Protein AF-A0AAW1UMT9-F1 (afdb_monomer_lite)

Organism: NCBI:txid420089

pLDDT: mean 85.52, std 12.18, range [47.19, 97.44]

Structure (mmCIF, N/CA/C/O backbone):
data_AF-A0AAW1UMT9-F1
#
_entry.id   AF-A0AAW1UMT9-F1
#
loop_
_atom_site.group_PDB
_atom_site.id
_atom_site.type_symbol
_atom_site.label_atom_id
_atom_site.label_alt_id
_atom_site.label_comp_id
_atom_site.label_asym_id
_atom_site.label_entity_id
_atom_site.label_seq_id
_atom_site.pdbx_PDB_ins_code
_atom_site.Cartn_x
_atom_site.Cartn_y
_atom_site.Cartn_z
_atom_site.occupancy
_atom_site.B_iso_or_equiv
_atom_site.auth_seq_id
_atom_site.auth_comp_id
_atom_site.auth_asym_id
_atom_site.auth_atom_id
_atom_site.pdbx_PDB_model_num
ATOM 1 N N . MET A 1 1 ? 38.816 -4.180 -38.206 1.00 61.47 1 MET A N 1
ATOM 2 C CA . MET A 1 1 ? 38.176 -3.754 -36.940 1.00 61.47 1 MET A CA 1
ATOM 3 C C . MET A 1 1 ? 38.859 -4.479 -35.795 1.00 61.47 1 MET A C 1
ATOM 5 O O . MET A 1 1 ? 39.021 -5.686 -35.887 1.00 61.47 1 MET A O 1
ATOM 9 N N . ASN A 1 2 ? 39.338 -3.749 -34.786 1.00 80.94 2 ASN A N 1
ATOM 10 C CA . ASN A 1 2 ? 40.075 -4.321 -33.656 1.00 80.94 2 ASN A CA 1
ATOM 11 C C . ASN A 1 2 ? 39.115 -5.155 -32.787 1.00 80.94 2 ASN A C 1
ATOM 13 O O . ASN A 1 2 ? 37.998 -4.697 -32.5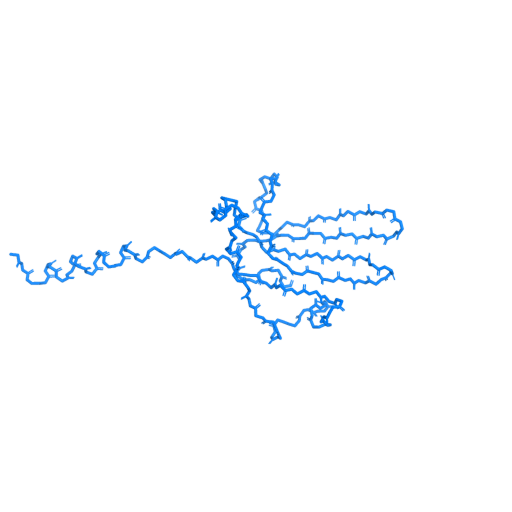43 1.00 80.94 2 ASN A O 1
ATOM 17 N N . LEU A 1 3 ? 39.516 -6.350 -32.335 1.00 81.69 3 LEU A N 1
ATOM 18 C CA . LEU A 1 3 ? 38.651 -7.267 -31.568 1.00 81.69 3 LEU A CA 1
ATOM 19 C C . LEU A 1 3 ? 38.041 -6.574 -30.337 1.00 81.69 3 LEU A C 1
ATOM 21 O O . LEU A 1 3 ? 36.865 -6.755 -30.041 1.00 81.69 3 LEU A O 1
ATOM 25 N N . TYR A 1 4 ? 38.818 -5.686 -29.714 1.00 86.88 4 TYR A N 1
ATOM 26 C CA . TYR A 1 4 ? 38.411 -4.836 -28.593 1.00 86.88 4 TYR A CA 1
ATOM 27 C C . TYR A 1 4 ? 37.264 -3.869 -28.923 1.00 86.88 4 TYR A C 1
ATOM 29 O O . TYR A 1 4 ? 36.384 -3.626 -28.103 1.00 86.88 4 TYR A O 1
ATOM 37 N N . ASN A 1 5 ? 37.254 -3.321 -30.139 1.00 84.06 5 ASN A N 1
ATOM 38 C CA . ASN A 1 5 ? 36.209 -2.394 -30.569 1.00 84.06 5 ASN A CA 1
ATOM 39 C C . ASN A 1 5 ? 34.905 -3.144 -30.848 1.00 84.06 5 ASN A C 1
ATOM 41 O O . ASN A 1 5 ? 33.833 -2.603 -30.604 1.00 84.06 5 ASN A O 1
ATOM 45 N N . VAL A 1 6 ? 34.994 -4.389 -31.330 1.00 88.56 6 VAL A N 1
ATOM 46 C CA . VAL A 1 6 ? 33.823 -5.245 -31.566 1.00 88.56 6 VAL A CA 1
ATOM 47 C C . VAL A 1 6 ? 33.203 -5.675 -30.239 1.00 88.56 6 VAL A C 1
ATOM 49 O O . VAL A 1 6 ? 32.000 -5.506 -30.063 1.00 88.56 6 VAL A O 1
ATOM 52 N N . THR A 1 7 ? 34.008 -6.151 -29.284 1.00 90.56 7 THR A N 1
ATOM 53 C CA . THR A 1 7 ? 33.514 -6.554 -27.956 1.00 90.56 7 THR A CA 1
ATOM 54 C C . THR A 1 7 ? 32.892 -5.380 -27.197 1.00 90.56 7 THR A C 1
ATOM 56 O O . THR A 1 7 ? 31.812 -5.518 -26.619 1.00 90.56 7 THR A O 1
ATOM 59 N N . PHE A 1 8 ? 33.512 -4.199 -27.262 1.00 91.81 8 PHE A N 1
ATOM 60 C CA . PHE A 1 8 ? 32.973 -2.978 -26.665 1.00 91.81 8 PHE A CA 1
ATOM 61 C C . PHE A 1 8 ? 31.624 -2.572 -27.279 1.00 91.81 8 PHE A C 1
ATOM 63 O O . PHE A 1 8 ? 30.673 -2.299 -26.545 1.00 91.81 8 PHE A O 1
ATOM 70 N N . LEU A 1 9 ? 31.502 -2.603 -28.613 1.00 91.12 9 LEU A N 1
ATOM 71 C CA . LEU A 1 9 ? 30.244 -2.280 -29.291 1.00 91.12 9 LEU A CA 1
ATOM 72 C C . LEU A 1 9 ? 29.133 -3.274 -28.923 1.00 91.12 9 LEU A C 1
ATOM 74 O O . LEU A 1 9 ? 28.004 -2.867 -28.667 1.00 91.12 9 LEU A O 1
ATOM 78 N N . THR A 1 10 ? 29.453 -4.571 -28.851 1.00 90.69 10 THR A N 1
ATOM 79 C CA . THR A 1 10 ? 28.474 -5.598 -28.464 1.00 90.69 10 THR A CA 1
ATOM 80 C C . THR A 1 10 ? 27.982 -5.425 -27.029 1.00 90.69 10 THR A C 1
ATOM 82 O O . THR A 1 10 ? 26.793 -5.592 -26.778 1.00 90.69 10 THR A O 1
ATOM 85 N N . LEU A 1 11 ? 28.855 -5.028 -26.096 1.00 91.44 11 LEU A N 1
ATOM 86 C CA . LEU A 1 11 ? 28.469 -4.785 -24.705 1.00 91.44 11 LEU A CA 1
ATOM 87 C C . LEU A 1 11 ? 27.505 -3.593 -24.596 1.00 91.44 11 LEU A C 1
ATOM 89 O O . LEU A 1 11 ? 26.504 -3.676 -23.890 1.00 91.44 11 LEU A O 1
ATOM 93 N N . LEU A 1 12 ? 27.770 -2.511 -25.337 1.00 89.00 12 LEU A N 1
ATOM 94 C CA . LEU A 1 12 ? 26.896 -1.335 -25.375 1.00 89.00 12 LEU A CA 1
ATOM 95 C C . LEU A 1 12 ? 25.506 -1.655 -25.941 1.00 89.00 12 LEU A C 1
ATOM 97 O O . LEU A 1 12 ? 24.512 -1.159 -25.416 1.00 89.00 12 LEU A O 1
ATOM 101 N N . VAL A 1 13 ? 25.428 -2.505 -26.971 1.00 89.44 13 VAL A N 1
ATOM 102 C CA . VAL A 1 13 ? 24.147 -2.967 -27.535 1.00 89.44 13 VAL A CA 1
ATOM 103 C C . VAL A 1 13 ? 23.393 -3.863 -26.549 1.00 89.44 13 VAL A C 1
ATOM 105 O O . VAL A 1 13 ? 22.182 -3.741 -26.417 1.00 89.44 13 VAL A O 1
ATOM 108 N N . ILE A 1 14 ? 24.084 -4.740 -25.817 1.00 86.31 14 ILE A N 1
ATOM 109 C CA . ILE A 1 14 ? 23.434 -5.578 -24.799 1.00 86.31 14 ILE A CA 1
ATOM 110 C C . ILE A 1 14 ? 22.899 -4.712 -23.652 1.00 86.31 14 ILE A C 1
ATOM 112 O O . ILE A 1 14 ? 21.757 -4.900 -23.249 1.00 86.31 14 ILE A O 1
ATOM 116 N N . LEU A 1 15 ? 23.671 -3.733 -23.160 1.00 85.19 15 LEU A N 1
ATOM 117 C CA . LEU A 1 15 ? 23.212 -2.829 -22.098 1.00 85.19 15 LEU A CA 1
ATOM 118 C C . LEU A 1 15 ? 22.022 -1.962 -22.529 1.00 85.19 15 LEU A C 1
ATOM 120 O O . LEU A 1 15 ? 21.138 -1.716 -21.713 1.00 85.19 15 LEU A O 1
ATOM 124 N N . SER A 1 16 ? 21.971 -1.511 -23.786 1.00 79.88 16 SER A N 1
ATOM 125 C CA . SER A 1 16 ? 20.852 -0.692 -24.271 1.00 79.88 16 SER A CA 1
ATOM 126 C C . SER A 1 16 ? 19.550 -1.480 -24.435 1.00 79.88 16 SER A C 1
ATOM 128 O O . SER A 1 16 ? 18.473 -0.889 -24.366 1.00 79.88 16 SER A O 1
ATOM 130 N N . LEU A 1 17 ? 19.632 -2.805 -24.598 1.00 77.25 17 LEU A N 1
ATOM 131 C CA . LEU A 1 17 ? 18.475 -3.704 -24.644 1.00 77.25 17 LEU A CA 1
ATOM 132 C C . LEU A 1 17 ? 17.902 -4.016 -23.253 1.00 77.25 17 LEU A C 1
ATOM 134 O O . LEU A 1 17 ? 16.754 -4.445 -23.157 1.00 77.25 17 LEU A O 1
ATOM 138 N N . VAL A 1 18 ? 18.647 -3.760 -22.170 1.00 72.88 18 VAL A N 1
ATOM 139 C CA . VAL A 1 18 ? 18.141 -3.871 -20.791 1.00 72.88 18 VAL A CA 1
ATOM 140 C C . VAL A 1 18 ? 17.383 -2.593 -20.419 1.00 72.88 18 VAL A C 1
ATOM 142 O O . VAL A 1 18 ? 17.731 -1.871 -19.486 1.00 72.88 18 VAL A O 1
ATOM 145 N N . GLN A 1 19 ? 16.329 -2.275 -21.167 1.00 59.28 19 GLN A N 1
ATOM 146 C CA . GLN A 1 19 ? 15.346 -1.312 -20.684 1.00 59.28 19 GLN A CA 1
ATOM 147 C C . GLN A 1 19 ? 14.502 -2.009 -19.613 1.00 59.28 19 GLN A C 1
ATOM 149 O O . GLN A 1 19 ? 13.794 -2.978 -19.879 1.00 59.28 19 GLN A O 1
ATOM 154 N N . ASN A 1 20 ? 14.645 -1.553 -18.368 1.00 55.56 20 ASN A N 1
ATOM 155 C CA . ASN A 1 20 ? 13.953 -2.114 -17.214 1.00 55.56 20 ASN A CA 1
ATOM 156 C C . ASN A 1 20 ? 12.443 -1.848 -17.318 1.00 55.56 20 ASN A C 1
ATOM 158 O O . ASN A 1 20 ? 11.980 -0.756 -17.000 1.00 55.56 20 ASN A O 1
ATOM 162 N N . ILE A 1 21 ? 11.669 -2.859 -17.716 1.00 61.81 21 ILE A N 1
ATOM 163 C CA . ILE A 1 21 ? 10.204 -2.860 -17.609 1.00 61.81 21 ILE A CA 1
ATOM 164 C C . ILE A 1 21 ? 9.845 -3.470 -16.250 1.00 61.81 21 ILE A C 1
ATOM 166 O O . ILE A 1 21 ? 9.389 -4.609 -16.155 1.00 61.81 21 ILE A O 1
ATOM 170 N N . MET A 1 22 ? 10.123 -2.750 -15.162 1.00 70.31 22 MET A N 1
ATOM 171 C CA . MET A 1 22 ? 9.630 -3.160 -13.846 1.00 70.31 22 MET A CA 1
ATOM 172 C C . MET A 1 22 ? 8.246 -2.555 -13.630 1.00 70.31 22 MET A C 1
ATOM 174 O O . MET A 1 22 ? 8.089 -1.339 -13.569 1.00 70.31 22 MET A O 1
ATOM 178 N N . ALA A 1 23 ? 7.235 -3.416 -13.547 1.00 83.06 23 ALA A N 1
ATOM 179 C CA . ALA A 1 23 ? 5.888 -3.016 -13.167 1.00 83.06 23 ALA A CA 1
ATOM 180 C C . ALA A 1 23 ? 5.790 -2.862 -11.641 1.00 83.06 23 ALA A C 1
ATOM 182 O O . ALA A 1 23 ? 6.353 -3.676 -10.906 1.00 83.06 23 ALA A O 1
ATOM 183 N N . LEU A 1 24 ? 5.048 -1.844 -11.191 1.00 90.31 24 LEU A N 1
ATOM 184 C CA . LEU A 1 24 ? 4.772 -1.578 -9.777 1.00 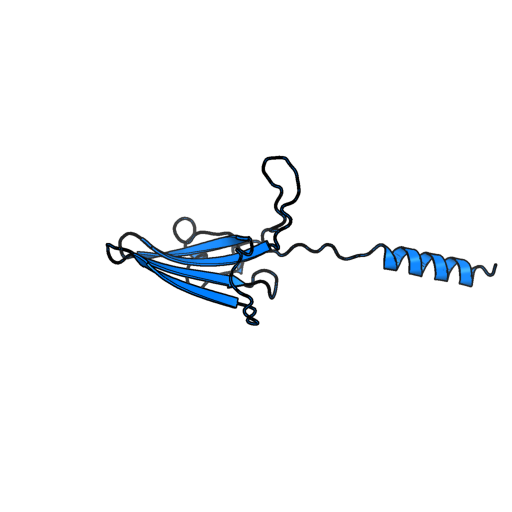90.31 24 LEU A CA 1
ATOM 185 C C . LEU A 1 24 ? 4.147 -2.807 -9.107 1.00 90.31 24 LEU A C 1
ATOM 187 O O . LEU A 1 24 ? 3.221 -3.418 -9.656 1.00 90.31 24 LEU A O 1
ATOM 191 N N . LYS A 1 25 ? 4.622 -3.141 -7.907 1.00 94.38 25 LYS A N 1
ATOM 192 C CA . LYS A 1 25 ? 4.052 -4.208 -7.084 1.00 94.38 25 LYS A CA 1
ATOM 193 C C . LYS A 1 25 ? 3.432 -3.655 -5.811 1.00 94.38 25 LYS A C 1
ATOM 195 O O . LYS A 1 25 ? 3.992 -2.767 -5.178 1.00 94.38 25 LYS A O 1
ATOM 200 N N . CYS A 1 26 ? 2.302 -4.213 -5.396 1.00 95.69 26 CYS A N 1
ATOM 201 C CA . CYS A 1 26 ? 1.543 -3.718 -4.248 1.00 95.69 26 CYS A CA 1
ATOM 202 C C . CYS A 1 26 ? 1.143 -4.850 -3.307 1.00 95.69 26 CYS A C 1
ATOM 204 O O . CYS A 1 26 ? 1.040 -6.009 -3.716 1.00 95.69 26 CYS A O 1
ATOM 206 N N . TRP A 1 27 ? 0.859 -4.506 -2.053 1.00 97.44 27 TRP A N 1
ATOM 207 C CA . TRP A 1 27 ? 0.180 -5.424 -1.147 1.00 97.44 27 TRP A CA 1
ATOM 208 C C . TRP A 1 27 ? -1.265 -5.615 -1.608 1.00 97.44 27 TRP A C 1
ATOM 210 O O . TRP A 1 27 ? -1.944 -4.642 -1.950 1.00 97.44 27 TRP A O 1
ATOM 220 N N . VAL A 1 28 ? -1.729 -6.865 -1.630 1.00 96.31 28 VAL A N 1
ATOM 221 C CA . VAL A 1 28 ? -3.103 -7.225 -2.000 1.00 96.31 28 VAL A CA 1
ATOM 222 C C . VAL A 1 28 ? -3.672 -8.129 -0.918 1.00 96.31 28 VAL A C 1
ATOM 224 O O . VAL A 1 28 ? -3.296 -9.294 -0.827 1.00 96.31 28 VAL A O 1
ATOM 227 N N . CYS A 1 29 ? -4.543 -7.585 -0.073 1.00 97.12 29 CYS A N 1
ATOM 228 C CA . CYS A 1 29 ? -5.119 -8.311 1.056 1.00 97.12 29 CYS A CA 1
ATOM 229 C C . CYS A 1 29 ? -6.385 -7.622 1.585 1.00 97.12 29 CYS A C 1
ATOM 231 O O . CYS A 1 29 ? -6.674 -6.469 1.250 1.00 97.12 29 CYS A O 1
ATOM 233 N N . CYS A 1 30 ? -7.135 -8.326 2.437 1.00 96.19 30 CYS A N 1
ATOM 234 C CA . CYS A 1 30 ? -8.299 -7.779 3.125 1.00 96.19 30 CYS A CA 1
ATOM 235 C C . CYS A 1 30 ? -8.355 -8.243 4.585 1.00 96.19 30 CYS A C 1
ATOM 237 O O . CYS A 1 30 ? -8.369 -9.445 4.844 1.00 96.19 30 CYS A O 1
ATOM 239 N N . SER A 1 31 ? -8.496 -7.304 5.525 1.00 96.69 31 SER A N 1
ATOM 240 C CA . SER A 1 31 ? -8.506 -7.597 6.966 1.00 96.69 31 SER A CA 1
ATOM 241 C C . SER A 1 31 ? -9.708 -8.417 7.443 1.00 96.69 31 SER A C 1
ATOM 243 O O . SER A 1 31 ? -9.684 -8.959 8.541 1.00 96.69 31 SER A O 1
ATOM 245 N N . SER A 1 32 ? -10.771 -8.512 6.634 1.00 93.94 32 SER A N 1
ATOM 246 C CA . SER A 1 32 ? -11.912 -9.392 6.937 1.00 93.94 32 SER A CA 1
ATOM 247 C C . SER A 1 32 ? -11.602 -10.875 6.722 1.00 93.94 32 SER A C 1
ATOM 249 O O . SER A 1 32 ? -12.221 -11.718 7.361 1.00 93.94 32 SER A O 1
ATOM 251 N N . ALA A 1 33 ? -10.661 -11.181 5.824 1.00 94.81 33 ALA A N 1
ATOM 252 C CA . ALA A 1 33 ? -10.249 -12.544 5.504 1.00 94.81 33 ALA A CA 1
ATOM 253 C C . ALA A 1 33 ? -8.947 -12.927 6.221 1.00 94.81 33 ALA A C 1
ATOM 255 O O . ALA A 1 33 ? -8.791 -14.076 6.620 1.00 94.81 33 ALA A O 1
ATOM 256 N N . ASP A 1 34 ? -8.037 -11.967 6.399 1.00 95.44 34 ASP A N 1
ATOM 257 C CA . ASP A 1 34 ? -6.751 -12.170 7.059 1.00 95.44 34 ASP A CA 1
ATOM 258 C C . ASP A 1 34 ? -6.473 -11.022 8.050 1.00 95.44 34 ASP A C 1
ATOM 260 O O . ASP A 1 34 ? -6.204 -9.898 7.610 1.00 95.44 34 ASP A O 1
ATOM 264 N N . PRO A 1 35 ? -6.538 -11.268 9.374 1.00 94.25 35 PRO A N 1
ATOM 265 C CA . PRO A 1 35 ? -6.315 -10.247 10.399 1.00 94.25 35 PRO A CA 1
ATOM 266 C C . PRO A 1 35 ? -4.969 -9.517 10.291 1.00 94.25 35 PRO A C 1
ATOM 268 O O . PRO A 1 35 ? -4.887 -8.349 10.669 1.00 94.25 35 PRO A O 1
ATOM 271 N N . GLU A 1 36 ? -3.939 -10.153 9.725 1.00 96.06 36 GLU A N 1
ATOM 272 C CA . GLU A 1 36 ? -2.602 -9.567 9.552 1.00 96.06 36 GLU A CA 1
ATOM 273 C C . GLU A 1 36 ? -2.599 -8.424 8.517 1.00 96.06 36 GLU A C 1
ATOM 275 O O . GLU A 1 36 ? -1.704 -7.576 8.501 1.00 96.06 36 GLU A O 1
ATOM 280 N N . CYS A 1 37 ? -3.641 -8.346 7.678 1.00 96.75 37 CYS A N 1
ATOM 281 C CA . CYS A 1 37 ? -3.900 -7.218 6.780 1.00 96.75 37 CYS A CA 1
ATOM 282 C C . CYS A 1 37 ? -4.530 -6.008 7.504 1.00 96.75 37 CYS A C 1
ATOM 284 O O . CYS A 1 37 ? -4.961 -5.051 6.861 1.00 96.75 37 CYS A O 1
ATOM 286 N N . GLY A 1 38 ? -4.651 -6.033 8.828 1.00 94.94 38 GLY A N 1
ATOM 287 C CA . GLY A 1 38 ? -5.181 -4.922 9.610 1.00 94.94 38 GLY A CA 1
ATOM 288 C C . GLY A 1 38 ? -4.268 -3.691 9.655 1.00 94.94 38 GLY A C 1
ATOM 289 O O . GLY A 1 38 ? -3.469 -3.405 8.754 1.00 94.94 38 GLY A O 1
ATOM 290 N N . ASP A 1 39 ? -4.446 -2.939 10.734 1.00 92.50 39 ASP A N 1
ATOM 291 C CA . ASP A 1 39 ? -3.619 -1.803 11.116 1.00 92.50 39 ASP A CA 1
ATOM 292 C C . ASP A 1 39 ? -3.366 -1.922 12.630 1.00 92.50 39 ASP A C 1
ATOM 294 O O . ASP A 1 39 ? -4.327 -1.850 13.405 1.00 92.50 39 ASP A O 1
ATOM 298 N N . PRO A 1 40 ? -2.127 -2.201 13.070 1.00 94.12 40 PRO A N 1
ATOM 299 C CA . PRO A 1 40 ? -0.895 -2.215 12.278 1.00 94.12 40 PRO A CA 1
ATOM 300 C C . PRO A 1 40 ? -0.837 -3.352 11.243 1.00 94.12 40 PRO A C 1
ATOM 302 O O . PRO A 1 40 ? -1.358 -4.443 11.462 1.00 94.12 40 PRO A O 1
ATOM 305 N N . PHE A 1 41 ? -0.197 -3.076 10.106 1.00 96.44 41 PHE A N 1
ATOM 306 C CA . PHE A 1 41 ? -0.022 -4.030 9.012 1.00 96.44 41 PHE A CA 1
ATOM 307 C C . PHE A 1 41 ? 1.197 -4.922 9.224 1.00 96.44 41 PHE A C 1
ATOM 309 O O . PHE A 1 41 ? 2.301 -4.415 9.437 1.00 96.44 41 PHE A O 1
ATOM 316 N N . ASN A 1 42 ? 1.030 -6.237 9.084 1.00 95.38 42 ASN A N 1
ATOM 317 C CA . ASN A 1 42 ? 2.152 -7.167 9.083 1.00 95.38 42 ASN A CA 1
ATOM 318 C C . ASN A 1 42 ? 2.529 -7.555 7.648 1.00 95.38 42 ASN A C 1
ATOM 320 O O . ASN A 1 42 ? 1.951 -8.452 7.042 1.00 95.38 42 ASN A O 1
ATOM 324 N N . ASN A 1 43 ? 3.534 -6.884 7.090 1.00 94.56 43 ASN A N 1
ATOM 325 C CA . ASN A 1 43 ? 3.982 -7.133 5.717 1.00 94.56 43 ASN A CA 1
ATOM 326 C C . ASN A 1 43 ? 4.707 -8.479 5.521 1.00 94.56 43 ASN A C 1
ATOM 328 O O . ASN A 1 43 ? 4.900 -8.898 4.383 1.00 94.56 43 ASN A O 1
ATOM 332 N N . SER A 1 44 ? 5.109 -9.159 6.600 1.00 94.50 44 SER A N 1
ATOM 333 C CA . SER A 1 44 ? 5.916 -10.384 6.519 1.00 94.50 44 SER A CA 1
ATOM 334 C C . SER A 1 44 ? 5.089 -11.618 6.147 1.00 94.50 44 SER A C 1
ATOM 336 O O . SER A 1 44 ? 5.653 -12.658 5.813 1.00 94.50 44 SER A O 1
ATOM 338 N N . THR A 1 45 ? 3.759 -11.515 6.197 1.00 93.06 45 THR A N 1
ATOM 339 C CA . THR A 1 45 ? 2.822 -12.609 5.902 1.00 93.06 45 THR A CA 1
ATOM 340 C C . THR A 1 45 ? 2.271 -12.562 4.477 1.00 93.06 45 THR A C 1
ATOM 342 O O . THR A 1 45 ? 1.729 -13.557 3.996 1.00 93.06 45 THR A O 1
ATOM 345 N N . PHE A 1 46 ? 2.445 -11.442 3.770 1.00 94.69 46 PHE A N 1
ATOM 346 C CA . PHE A 1 46 ? 1.951 -11.253 2.409 1.00 94.69 46 PHE A CA 1
ATOM 347 C C . PHE A 1 46 ? 3.098 -11.199 1.403 1.00 94.69 46 PHE A C 1
ATOM 349 O O . PHE A 1 46 ? 4.252 -10.942 1.737 1.00 94.69 46 PHE A O 1
ATOM 356 N N . GLN A 1 47 ? 2.770 -11.421 0.132 1.00 94.31 47 GLN A N 1
ATOM 357 C CA . GLN A 1 47 ? 3.693 -11.216 -0.980 1.00 94.31 47 GLN A CA 1
ATOM 358 C C . GLN A 1 47 ? 3.236 -10.028 -1.821 1.00 94.31 47 GLN A C 1
ATOM 360 O O . GLN A 1 47 ? 2.039 -9.775 -1.978 1.00 94.31 47 GLN A O 1
ATOM 365 N N . LEU A 1 48 ? 4.203 -9.309 -2.384 1.00 95.06 48 LEU A N 1
ATOM 366 C CA . LEU A 1 48 ? 3.938 -8.223 -3.316 1.00 95.06 48 LEU A CA 1
ATOM 367 C C . LEU A 1 48 ? 3.398 -8.776 -4.638 1.00 95.06 48 LEU A C 1
ATOM 369 O O . LEU A 1 48 ? 4.040 -9.600 -5.291 1.00 95.06 48 LEU A O 1
ATOM 373 N N . MET A 1 49 ? 2.237 -8.279 -5.055 1.00 93.12 49 MET A N 1
ATOM 374 C CA . MET A 1 49 ? 1.599 -8.662 -6.310 1.00 93.12 49 MET A CA 1
ATOM 375 C C . MET A 1 49 ? 1.977 -7.685 -7.418 1.00 93.12 49 MET A C 1
ATOM 377 O O . MET A 1 49 ? 1.890 -6.475 -7.228 1.00 93.12 49 MET A O 1
ATOM 381 N N . ASN A 1 50 ? 2.350 -8.200 -8.589 1.00 91.25 50 ASN A N 1
ATOM 382 C CA . ASN A 1 50 ? 2.609 -7.373 -9.764 1.00 91.25 50 ASN A CA 1
ATOM 383 C C . ASN A 1 50 ? 1.295 -6.772 -10.297 1.00 91.25 50 ASN A C 1
ATOM 385 O O . ASN A 1 50 ? 0.362 -7.508 -10.613 1.00 91.25 50 ASN A O 1
ATOM 389 N N . CYS A 1 51 ? 1.226 -5.443 -10.403 1.00 87.94 51 CYS A N 1
ATOM 390 C CA . CYS A 1 51 ? 0.022 -4.729 -10.828 1.00 87.94 51 CYS A CA 1
ATOM 391 C C . CYS A 1 51 ? -0.099 -4.536 -12.345 1.00 87.94 51 CYS A C 1
ATOM 393 O O . CYS A 1 51 ? -0.957 -3.774 -12.794 1.00 87.94 51 CYS A O 1
ATOM 395 N N . HIS A 1 52 ? 0.727 -5.214 -13.145 1.00 83.12 52 HIS A N 1
ATOM 396 C CA . HIS A 1 52 ? 0.594 -5.231 -14.596 1.00 83.12 52 HIS A CA 1
ATOM 397 C C . HIS A 1 52 ? -0.780 -5.789 -14.999 1.00 83.12 52 HIS A C 1
ATOM 399 O O . HIS A 1 52 ? -1.078 -6.971 -14.811 1.00 83.12 52 HIS A O 1
ATOM 405 N N . ARG A 1 53 ? -1.643 -4.915 -15.525 1.00 70.94 53 ARG A N 1
ATOM 406 C CA . ARG A 1 53 ? -3.026 -5.241 -15.877 1.00 70.94 53 ARG A CA 1
ATOM 407 C C . ARG A 1 53 ? -3.204 -5.324 -17.384 1.00 70.94 53 ARG A C 1
ATOM 409 O O . ARG A 1 53 ? -2.915 -4.376 -18.110 1.00 70.94 53 ARG A O 1
ATOM 416 N N . ARG A 1 54 ? -3.783 -6.442 -17.825 1.00 65.25 54 ARG A N 1
ATOM 417 C CA . ARG A 1 54 ? -4.422 -6.559 -19.138 1.00 65.25 54 ARG A CA 1
ATOM 418 C C . ARG A 1 54 ? -5.916 -6.302 -18.994 1.00 65.25 54 ARG A C 1
ATOM 420 O O . ARG A 1 54 ? -6.542 -6.728 -18.024 1.00 65.25 54 ARG A O 1
ATOM 427 N N . ARG A 1 55 ? -6.477 -5.586 -19.955 1.00 70.81 55 ARG A N 1
ATOM 428 C CA . ARG A 1 55 ? -7.909 -5.381 -20.151 1.00 70.81 55 ARG A CA 1
ATOM 429 C C . ARG A 1 55 ? -8.562 -6.705 -20.570 1.00 70.81 55 ARG A C 1
ATOM 431 O O . ARG A 1 55 ? -7.886 -7.657 -20.957 1.00 70.81 55 ARG A O 1
ATOM 438 N N . LEU A 1 56 ? -9.892 -6.768 -20.483 1.00 75.56 56 LEU A N 1
ATOM 439 C CA . LEU A 1 56 ? -10.670 -7.972 -20.822 1.00 75.56 56 LEU A CA 1
ATOM 440 C C . LEU A 1 56 ? -10.499 -8.409 -22.287 1.00 75.56 56 LEU A C 1
ATOM 442 O O . LEU A 1 56 ? -10.623 -9.589 -22.590 1.00 75.56 56 LEU A O 1
ATOM 446 N N . ASP A 1 57 ? -10.188 -7.468 -23.178 1.00 82.19 57 ASP A N 1
ATOM 447 C CA . ASP A 1 57 ? -9.875 -7.710 -24.591 1.00 82.19 57 ASP A CA 1
ATOM 448 C C . ASP A 1 57 ? -8.429 -8.203 -24.820 1.00 82.19 57 ASP A C 1
ATOM 450 O O . ASP A 1 57 ? -7.998 -8.367 -25.959 1.00 82.19 57 ASP A O 1
ATOM 454 N N . GLY A 1 58 ? -7.668 -8.436 -23.745 1.00 76.56 58 GLY A N 1
ATOM 455 C CA . GLY A 1 58 ? -6.282 -8.896 -23.780 1.00 76.56 58 GLY A CA 1
ATOM 456 C C . GLY A 1 58 ? -5.249 -7.794 -24.026 1.00 76.56 58 GLY A C 1
ATOM 457 O O . GLY A 1 58 ? -4.052 -8.085 -23.964 1.00 76.56 58 GLY A O 1
ATOM 458 N N . THR A 1 59 ? -5.676 -6.549 -24.268 1.00 79.69 59 THR A N 1
ATOM 459 C CA . THR A 1 59 ? -4.771 -5.404 -24.459 1.00 79.69 59 THR A CA 1
ATOM 460 C C . THR A 1 59 ? -4.235 -4.893 -23.124 1.00 79.69 59 THR A C 1
ATOM 462 O O . THR A 1 59 ? -4.845 -5.103 -22.078 1.00 79.69 59 THR A O 1
ATOM 465 N N . GLU A 1 60 ? -3.077 -4.238 -23.110 1.00 77.94 60 GLU A N 1
ATOM 466 C CA . GLU A 1 60 ? -2.563 -3.621 -21.881 1.00 77.94 60 GLU A CA 1
ATOM 467 C C . GLU A 1 60 ? -3.406 -2.399 -21.488 1.00 77.94 60 GLU A C 1
ATOM 469 O O . GLU A 1 60 ? -3.873 -1.648 -22.348 1.00 77.94 60 GLU A O 1
ATOM 474 N N . ASP A 1 61 ? -3.633 -2.199 -20.185 1.00 77.81 61 ASP A N 1
ATOM 475 C CA . ASP A 1 61 ? -4.249 -0.958 -19.706 1.00 77.81 61 ASP A CA 1
ATOM 476 C C . ASP A 1 61 ? -3.219 0.180 -19.814 1.00 77.81 61 ASP A C 1
ATOM 478 O O . ASP A 1 61 ? -2.178 0.107 -19.160 1.00 77.81 61 ASP A O 1
ATOM 482 N N . PRO A 1 62 ? -3.473 1.234 -20.614 1.00 75.62 62 PRO A N 1
ATOM 483 C CA . PRO A 1 62 ? -2.515 2.324 -20.785 1.00 75.62 62 PRO A CA 1
ATOM 484 C C . PRO A 1 62 ? -2.386 3.209 -19.535 1.00 75.62 62 PRO A C 1
ATOM 486 O O . PRO A 1 62 ? -1.506 4.068 -19.479 1.00 75.62 62 PRO A O 1
ATOM 489 N N . ARG A 1 63 ? -3.276 3.063 -18.543 1.00 78.56 63 ARG A N 1
ATOM 490 C CA . ARG A 1 63 ? -3.237 3.865 -17.317 1.00 78.56 63 ARG A CA 1
ATOM 491 C C . ARG A 1 63 ? -2.136 3.361 -16.384 1.00 78.56 63 ARG A C 1
ATOM 493 O O . ARG A 1 63 ? -2.015 2.153 -16.181 1.00 78.56 63 ARG A O 1
ATOM 500 N N . PRO A 1 64 ? -1.383 4.266 -15.737 1.00 78.75 64 PRO A N 1
ATOM 501 C CA . PRO A 1 64 ? -0.371 3.853 -14.780 1.00 78.75 64 PRO A CA 1
ATOM 502 C C . PRO A 1 64 ? -1.021 3.144 -13.584 1.00 78.75 64 PRO A C 1
ATOM 504 O O . PRO A 1 64 ? -2.031 3.600 -13.032 1.00 78.75 64 PRO A O 1
ATOM 507 N N . ALA A 1 65 ? -0.427 2.018 -13.190 1.00 86.88 65 ALA A N 1
ATOM 508 C CA . ALA A 1 65 ? -0.802 1.293 -11.984 1.00 86.88 65 ALA A CA 1
ATOM 509 C C . ALA A 1 65 ? -0.455 2.113 -10.728 1.00 86.88 65 ALA A C 1
ATOM 511 O O . ALA A 1 65 ? 0.533 2.844 -10.701 1.00 86.88 65 ALA A O 1
ATOM 512 N N . THR A 1 66 ? -1.256 1.967 -9.674 1.00 90.19 66 THR A N 1
ATOM 513 C CA . THR A 1 66 ? -1.010 2.560 -8.348 1.00 90.19 66 THR A CA 1
ATOM 514 C C . THR A 1 66 ? -1.303 1.530 -7.266 1.00 90.19 66 THR A C 1
ATOM 516 O O . THR A 1 66 ? -2.124 0.637 -7.475 1.00 90.19 66 THR A O 1
ATOM 519 N N . CYS A 1 67 ? -0.656 1.635 -6.111 1.00 93.38 67 CYS A N 1
ATOM 520 C CA . CYS A 1 67 ? -1.063 0.878 -4.937 1.00 93.38 67 CYS A CA 1
ATOM 521 C C . CYS A 1 67 ? -2.151 1.637 -4.186 1.00 93.38 67 CYS A C 1
ATOM 523 O O . CYS A 1 67 ? -2.038 2.844 -3.990 1.00 93.38 67 CYS A O 1
ATOM 525 N N . THR A 1 68 ? -3.189 0.934 -3.741 1.00 93.94 68 THR A N 1
ATOM 526 C CA . THR A 1 68 ? -4.309 1.535 -3.011 1.00 93.94 68 THR A CA 1
ATOM 527 C C . THR A 1 68 ? -4.469 0.905 -1.638 1.00 93.94 68 THR A C 1
ATOM 529 O O . THR A 1 68 ? -4.284 -0.307 -1.479 1.00 93.94 68 THR A O 1
ATOM 532 N N . LYS A 1 69 ? -4.834 1.729 -0.655 1.00 95.25 69 LYS A N 1
ATOM 533 C CA . LYS A 1 69 ? -5.221 1.332 0.701 1.00 95.25 69 LYS A CA 1
ATOM 534 C C . LYS A 1 69 ? -6.568 1.969 1.013 1.00 95.25 69 LYS A C 1
ATOM 536 O O . LYS A 1 69 ? -6.714 3.184 0.925 1.00 95.25 69 LYS A O 1
ATOM 541 N N . ILE A 1 70 ? -7.547 1.143 1.352 1.00 95.38 70 ILE A N 1
ATOM 542 C CA . ILE A 1 70 ? -8.892 1.566 1.728 1.00 95.38 70 ILE A CA 1
ATOM 543 C C . ILE A 1 70 ? -9.103 1.198 3.184 1.00 95.38 70 ILE A C 1
ATOM 545 O O . ILE A 1 70 ? -8.941 0.037 3.560 1.00 95.38 70 ILE A O 1
ATOM 549 N N . LYS A 1 71 ? -9.487 2.183 3.985 1.00 95.19 71 LYS A N 1
ATOM 550 C CA . LYS A 1 71 ? -9.940 2.013 5.359 1.00 95.19 71 LYS A CA 1
ATOM 551 C C . LYS A 1 71 ? -11.424 2.344 5.393 1.00 95.19 71 LYS A C 1
ATOM 553 O O . LYS A 1 71 ? -11.804 3.467 5.078 1.00 95.19 71 LYS A O 1
ATOM 558 N N . GLN A 1 72 ? -12.259 1.379 5.755 1.00 94.75 72 GLN A N 1
ATOM 559 C CA . GLN A 1 72 ? -13.709 1.564 5.795 1.00 94.75 72 GLN A CA 1
ATOM 560 C C . GLN A 1 72 ? -14.336 1.030 7.080 1.00 94.75 72 GLN A C 1
ATOM 562 O O . GLN A 1 72 ? -13.816 0.075 7.655 1.00 94.75 72 GLN A O 1
ATOM 567 N N . THR A 1 73 ? -15.455 1.608 7.519 1.00 92.62 73 THR A N 1
ATOM 568 C CA . THR A 1 73 ? -16.303 1.008 8.559 1.00 92.62 73 THR A CA 1
ATOM 569 C C . THR A 1 73 ? -17.392 0.135 7.932 1.00 92.62 73 THR A C 1
ATOM 571 O O . THR A 1 73 ? -18.189 0.603 7.124 1.00 92.62 73 THR A O 1
ATOM 574 N N . VAL A 1 74 ? -17.436 -1.143 8.313 1.00 86.69 74 VAL A N 1
ATOM 575 C CA . VAL A 1 74 ? -18.500 -2.093 7.949 1.00 86.69 74 VAL A CA 1
ATOM 576 C C . VAL A 1 74 ? -19.067 -2.657 9.245 1.00 86.69 74 VAL A C 1
ATOM 578 O O . VAL A 1 74 ? -18.315 -3.169 10.074 1.00 86.69 74 VAL A O 1
ATOM 581 N N . ASP A 1 75 ? -20.373 -2.495 9.460 1.00 86.44 75 ASP A N 1
ATOM 582 C CA . ASP A 1 75 ? -21.069 -2.902 10.692 1.00 86.44 75 ASP A CA 1
ATOM 583 C C . ASP A 1 75 ? -20.387 -2.391 11.980 1.00 86.44 75 ASP A C 1
ATOM 585 O O . ASP A 1 75 ? -20.238 -3.106 12.973 1.00 86.44 75 ASP A O 1
ATOM 589 N N . GLY A 1 76 ? -19.902 -1.145 11.946 1.00 84.19 76 GLY A N 1
ATOM 590 C CA . GLY A 1 76 ? -19.215 -0.500 13.071 1.00 84.19 76 GLY A CA 1
ATOM 591 C C . GLY A 1 76 ? -17.781 -0.982 13.329 1.00 84.19 76 GLY A C 1
ATOM 592 O O . GLY A 1 76 ? -17.156 -0.534 14.290 1.00 84.19 76 GLY A O 1
ATOM 593 N N . LYS A 1 77 ? -17.227 -1.867 12.490 1.00 89.50 77 LYS A N 1
ATOM 594 C CA . LYS A 1 77 ? -15.843 -2.353 12.591 1.00 89.50 77 LYS A CA 1
ATOM 595 C C . LYS A 1 77 ? -14.986 -1.804 11.459 1.00 89.50 77 LYS A C 1
ATOM 597 O O . LYS A 1 77 ? -15.437 -1.706 10.321 1.00 89.50 77 LYS A O 1
ATOM 602 N N . TRP A 1 78 ? -13.732 -1.482 11.764 1.00 93.31 78 TRP A N 1
ATOM 603 C CA . TRP A 1 78 ? -12.768 -1.081 10.744 1.00 93.31 78 TRP A CA 1
ATOM 604 C C . TRP A 1 78 ? -12.325 -2.278 9.907 1.00 93.31 78 TRP A C 1
ATOM 606 O O . TRP A 1 78 ? -11.952 -3.326 10.434 1.00 93.31 78 TRP A O 1
ATOM 616 N N . GLN A 1 79 ? -12.324 -2.086 8.595 1.00 95.06 79 GLN A N 1
ATOM 617 C CA . GLN A 1 79 ? -11.809 -3.018 7.611 1.00 95.06 79 GLN A CA 1
ATOM 618 C C . GLN A 1 79 ? -10.775 -2.309 6.739 1.00 95.06 79 GLN A C 1
ATOM 620 O O . GLN A 1 79 ? -10.980 -1.178 6.295 1.00 95.06 79 GLN A O 1
ATOM 625 N N . TYR A 1 80 ? -9.677 -3.009 6.481 1.00 96.81 80 TYR A N 1
ATOM 626 C C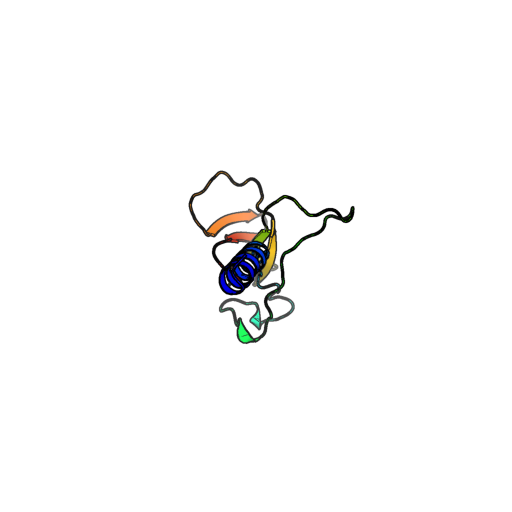A . TYR A 1 80 ? -8.561 -2.541 5.678 1.00 96.81 80 TYR A CA 1
ATOM 627 C C . TYR A 1 80 ? -8.460 -3.401 4.425 1.00 96.81 80 TYR A C 1
ATOM 629 O O . TYR A 1 80 ? -8.482 -4.632 4.489 1.00 96.81 80 TYR A O 1
ATOM 637 N N . ILE A 1 81 ? -8.384 -2.747 3.273 1.00 97.06 81 ILE A N 1
ATOM 638 C CA . ILE A 1 81 ? -8.267 -3.398 1.972 1.00 97.06 81 ILE A CA 1
ATOM 639 C C . ILE A 1 81 ? -7.074 -2.787 1.257 1.00 97.06 81 ILE A C 1
ATOM 641 O O . ILE A 1 81 ? -7.001 -1.573 1.074 1.00 97.06 81 ILE A O 1
ATOM 645 N N . ARG A 1 82 ? -6.147 -3.637 0.831 1.00 96.75 82 ARG A N 1
ATOM 646 C CA . ARG A 1 82 ? -5.000 -3.260 0.006 1.00 96.75 82 ARG A CA 1
ATOM 647 C C . ARG A 1 82 ? -5.153 -3.909 -1.356 1.00 96.75 82 ARG A C 1
ATOM 649 O O . ARG A 1 82 ? -5.543 -5.074 -1.440 1.00 96.75 82 ARG A O 1
ATOM 656 N N . SER A 1 83 ? -4.889 -3.168 -2.423 1.0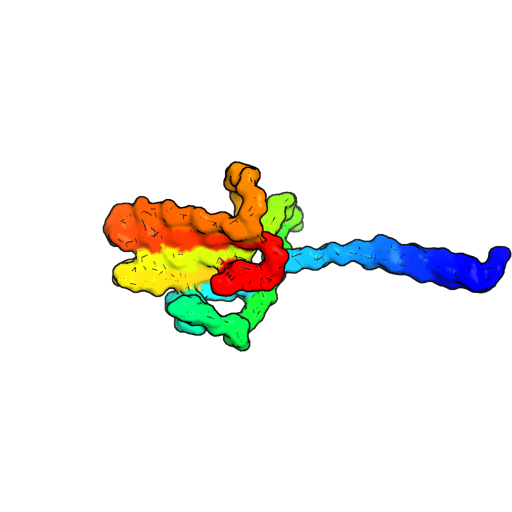0 94.94 83 SER A N 1
ATOM 657 C CA . SER A 1 83 ? -5.024 -3.688 -3.783 1.00 94.94 83 SER A CA 1
ATOM 658 C C . SER A 1 83 ? -4.198 -2.897 -4.797 1.00 94.94 83 SER A C 1
ATOM 660 O O . SER A 1 83 ? -3.686 -1.813 -4.513 1.00 94.94 83 SER A O 1
ATOM 662 N N . CYS A 1 84 ? -4.069 -3.454 -6.003 1.00 92.19 84 CYS A N 1
ATOM 663 C CA . CYS A 1 84 ? -3.676 -2.685 -7.177 1.00 92.19 84 CYS A CA 1
ATOM 664 C C . CYS A 1 84 ? -4.853 -1.806 -7.626 1.00 92.19 84 CYS A C 1
ATOM 666 O O . CYS A 1 84 ? -5.966 -2.299 -7.841 1.00 92.19 84 CYS A O 1
ATOM 668 N N . GLY A 1 85 ? -4.591 -0.529 -7.846 1.00 88.25 85 GLY A N 1
ATOM 669 C CA . GLY A 1 85 ? -5.496 0.430 -8.459 1.00 88.25 85 GLY A CA 1
ATOM 670 C C . GLY A 1 85 ? -5.009 0.874 -9.833 1.00 88.25 85 GLY A C 1
ATOM 671 O O . GLY A 1 85 ? -3.917 0.531 -10.289 1.00 88.25 85 GLY A O 1
ATOM 672 N N . VAL A 1 86 ? -5.839 1.671 -10.491 1.00 83.12 86 VAL A N 1
ATOM 673 C CA . VAL A 1 86 ? -5.430 2.499 -11.628 1.00 83.12 86 VAL A CA 1
ATOM 674 C C . VAL A 1 86 ? -5.415 3.936 -11.151 1.00 83.12 86 VAL A C 1
ATOM 676 O O . VAL A 1 86 ? -6.247 4.311 -10.320 1.00 83.12 86 VAL A O 1
ATOM 679 N N . LYS A 1 87 ? -4.486 4.744 -11.660 1.00 71.94 87 LYS A N 1
ATOM 680 C CA . LYS A 1 87 ? -4.584 6.186 -11.462 1.00 71.94 87 LYS A CA 1
ATOM 681 C C . LYS A 1 87 ? -5.868 6.644 -12.156 1.00 71.94 87 LYS A C 1
ATOM 683 O O . LYS A 1 87 ? -5.927 6.734 -13.382 1.00 71.94 87 LYS A O 1
ATOM 688 N N . GLU A 1 88 ? -6.932 6.850 -11.384 1.00 64.38 88 GLU A N 1
ATOM 689 C CA . GLU A 1 88 ? -8.067 7.630 -11.864 1.00 64.38 88 GLU A CA 1
ATOM 690 C C . GLU A 1 88 ? -7.563 9.043 -12.164 1.00 64.38 88 GLU A C 1
ATOM 692 O O . GLU A 1 88 ? -6.501 9.446 -11.680 1.00 64.38 88 GLU A O 1
ATOM 697 N N . GLN A 1 89 ? -8.294 9.786 -12.990 1.00 48.38 89 GLN A N 1
ATOM 698 C CA . GLN A 1 89 ? -7.963 11.150 -13.400 1.00 48.38 89 GLN A CA 1
ATOM 699 C C . GLN A 1 89 ? -8.154 12.112 -12.212 1.00 48.38 89 GLN A C 1
ATOM 701 O O . GLN A 1 89 ? -8.999 12.998 -12.216 1.00 48.38 89 GLN A O 1
ATOM 706 N N . PHE A 1 90 ? -7.423 11.874 -11.127 1.00 50.03 90 PHE A N 1
ATOM 707 C CA . PHE A 1 90 ? -7.303 12.775 -10.008 1.00 50.03 90 PHE A CA 1
ATOM 708 C C . PHE A 1 90 ? -6.340 13.868 -10.431 1.00 50.03 90 PHE A C 1
ATOM 710 O O . PHE A 1 90 ? -5.218 13.585 -10.852 1.00 50.03 90 PHE A O 1
ATOM 717 N N . GLU A 1 91 ? -6.847 15.098 -10.368 1.00 48.38 91 GLU A N 1
ATOM 718 C CA . GLU A 1 91 ? -6.116 16.327 -10.646 1.00 48.38 91 GLU A CA 1
ATOM 719 C C . GLU A 1 91 ? -4.691 16.248 -10.111 1.00 48.38 91 GLU A C 1
ATOM 721 O O . GLU A 1 91 ? -4.456 15.795 -8.989 1.00 48.38 91 GLU A O 1
ATOM 726 N N . GLU A 1 92 ? -3.784 16.668 -10.984 1.00 47.19 92 GLU A N 1
ATOM 727 C CA . GLU A 1 92 ? -2.337 16.784 -10.872 1.00 47.19 92 GLU A CA 1
ATOM 728 C C . GLU A 1 92 ? -1.891 17.271 -9.478 1.00 47.19 92 GLU A C 1
ATOM 730 O O . GLU A 1 92 ? -1.615 18.446 -9.255 1.00 47.19 92 GLU A O 1
ATOM 735 N N . ARG A 1 93 ? -1.846 16.368 -8.493 1.00 52.78 93 ARG A N 1
ATOM 736 C CA . ARG A 1 93 ? -1.175 16.626 -7.220 1.00 52.78 93 ARG A CA 1
ATOM 737 C C . ARG A 1 93 ? 0.240 16.093 -7.312 1.00 52.78 93 ARG A C 1
ATOM 739 O O . ARG A 1 93 ? 0.469 14.965 -7.736 1.00 52.78 93 ARG A O 1
ATOM 746 N N . THR A 1 94 ? 1.169 16.938 -6.896 1.00 57.34 94 THR A N 1
ATOM 747 C CA . THR A 1 94 ? 2.612 16.705 -6.795 1.00 57.34 94 THR A CA 1
ATOM 748 C C . THR A 1 94 ? 3.005 15.782 -5.638 1.00 57.34 94 THR A C 1
ATOM 750 O O . THR A 1 94 ? 4.191 15.558 -5.425 1.00 57.34 94 THR A O 1
ATOM 753 N N . GLU A 1 95 ? 2.038 15.265 -4.876 1.00 62.62 95 GLU A N 1
ATOM 754 C CA . GLU A 1 95 ? 2.278 14.380 -3.736 1.00 62.62 95 GLU A CA 1
ATOM 755 C C . GLU A 1 95 ? 2.254 12.906 -4.166 1.00 62.62 95 GLU A C 1
ATOM 757 O O . GLU A 1 95 ? 1.338 12.458 -4.858 1.00 62.62 95 GLU A O 1
ATOM 762 N N . ASP A 1 96 ? 3.251 12.144 -3.709 1.00 68.88 96 ASP A N 1
ATOM 763 C CA . ASP A 1 96 ? 3.430 10.715 -4.010 1.00 68.88 96 ASP A CA 1
ATOM 764 C C . ASP A 1 96 ? 2.314 9.813 -3.462 1.00 68.88 96 ASP A C 1
ATOM 766 O O . ASP A 1 96 ? 2.105 8.707 -3.971 1.00 68.88 96 ASP A O 1
ATOM 770 N N . THR A 1 97 ? 1.609 10.286 -2.430 1.00 80.81 97 THR A N 1
ATOM 771 C CA . THR A 1 97 ? 0.474 9.612 -1.799 1.00 80.81 97 THR A CA 1
ATOM 772 C C . THR A 1 97 ? -0.684 10.589 -1.667 1.00 80.81 97 THR A C 1
ATOM 774 O O . THR A 1 97 ? -0.533 11.664 -1.097 1.00 80.81 97 THR A O 1
ATOM 777 N N . VAL A 1 98 ? -1.864 10.197 -2.144 1.00 86.69 98 VAL A N 1
ATOM 778 C CA . VAL A 1 98 ? -3.086 11.008 -2.079 1.00 86.69 98 VAL A CA 1
ATOM 779 C C . VAL A 1 98 ? -4.168 10.229 -1.346 1.00 86.69 98 VAL A C 1
ATOM 781 O O . VAL A 1 98 ? -4.535 9.141 -1.791 1.00 86.69 98 VAL A O 1
ATOM 784 N N . CYS A 1 99 ? -4.705 10.805 -0.267 1.00 89.19 99 CYS A N 1
ATOM 785 C CA . CYS A 1 99 ? -5.802 10.241 0.520 1.00 89.19 99 CYS A CA 1
ATOM 786 C C . CYS A 1 99 ? -7.074 11.091 0.413 1.00 89.19 99 CYS A C 1
ATOM 788 O O . CYS A 1 99 ? -7.022 12.323 0.401 1.00 89.19 99 CYS A O 1
ATOM 790 N N . LYS A 1 100 ? -8.232 10.433 0.337 1.00 90.12 100 LYS A N 1
ATOM 791 C CA . LYS A 1 100 ? -9.553 11.065 0.297 1.00 90.12 100 LYS A CA 1
ATOM 792 C C . LYS A 1 100 ? -10.515 10.332 1.212 1.00 90.12 100 LYS A C 1
ATOM 794 O O . LYS A 1 100 ? -10.696 9.127 1.069 1.00 90.12 100 LYS A O 1
ATOM 799 N N . THR A 1 101 ? -11.199 11.078 2.067 1.00 91.31 101 THR A N 1
ATOM 800 C CA . THR A 1 101 ? -12.218 10.532 2.966 1.00 91.31 101 THR A CA 1
ATOM 801 C C . THR A 1 101 ? -13.607 10.897 2.463 1.00 91.31 101 THR A C 1
ATOM 803 O O . THR A 1 101 ? -13.854 12.028 2.040 1.00 91.31 101 THR A O 1
ATOM 806 N N . ARG A 1 102 ? -14.520 9.929 2.481 1.00 90.69 102 ARG A N 1
ATOM 807 C CA . ARG A 1 102 ? -15.936 10.096 2.156 1.00 90.69 102 ARG A CA 1
ATOM 808 C C . ARG A 1 102 ? -16.774 9.489 3.269 1.00 90.69 102 ARG A C 1
ATOM 810 O O . ARG A 1 102 ? -16.540 8.352 3.670 1.00 90.69 102 ARG A O 1
ATOM 817 N N . ASN A 1 103 ? -17.767 10.246 3.714 1.00 92.56 103 ASN A N 1
ATOM 818 C CA . ASN A 1 103 ? -18.744 9.794 4.694 1.00 92.56 103 ASN A CA 1
ATOM 819 C C . ASN A 1 103 ? -20.028 9.418 3.958 1.00 92.56 103 ASN A C 1
ATOM 821 O O . ASN A 1 103 ? -20.514 10.183 3.122 1.00 92.56 103 ASN A O 1
ATOM 825 N N . TYR A 1 104 ? -20.565 8.252 4.277 1.00 88.06 104 TYR A N 1
ATOM 826 C CA . TYR A 1 104 ? -21.808 7.726 3.740 1.00 88.06 104 TYR A CA 1
ATOM 827 C C . TYR A 1 104 ? -22.846 7.592 4.867 1.00 88.06 104 TYR A C 1
ATOM 829 O O . TYR A 1 104 ? -22.480 7.561 6.045 1.00 88.06 104 TYR A O 1
ATOM 837 N N . PRO A 1 105 ? -24.148 7.526 4.534 1.00 89.44 105 PRO A N 1
ATOM 838 C CA . PRO A 1 105 ? -25.194 7.261 5.519 1.00 89.44 105 PRO A CA 1
ATOM 839 C C . PRO A 1 105 ? -24.941 5.971 6.314 1.00 89.44 105 PRO A C 1
ATOM 841 O O . PRO A 1 105 ? -24.369 5.020 5.786 1.00 89.44 105 PRO A O 1
ATOM 844 N N . GLY A 1 106 ? -25.412 5.930 7.564 1.00 83.88 106 GLY A N 1
ATOM 845 C CA . GLY A 1 106 ? -25.240 4.768 8.445 1.00 83.88 106 GLY A CA 1
ATOM 846 C C . GLY A 1 106 ? -23.851 4.662 9.082 1.00 83.88 106 GLY A C 1
ATOM 847 O O . GLY A 1 106 ? -23.379 3.553 9.304 1.00 83.88 106 GLY A O 1
ATOM 848 N N . ASP A 1 107 ? -23.191 5.798 9.339 1.00 82.44 107 ASP A N 1
ATOM 849 C CA . ASP A 1 107 ? -21.866 5.886 9.979 1.00 82.44 107 ASP A CA 1
ATOM 850 C C . ASP A 1 107 ? -20.760 5.100 9.249 1.00 82.44 107 ASP A C 1
ATOM 852 O O . ASP A 1 107 ? -19.784 4.616 9.835 1.00 82.44 107 ASP A O 1
ATOM 856 N N . VAL A 1 108 ? -20.900 5.005 7.924 1.00 87.88 108 VAL A N 1
ATOM 857 C CA . VAL A 1 108 ? -19.909 4.399 7.037 1.00 87.88 108 VAL A CA 1
ATOM 858 C C . VAL A 1 108 ? -18.903 5.467 6.608 1.00 87.88 108 VAL A C 1
ATOM 860 O O . VAL A 1 108 ? -19.221 6.375 5.841 1.00 87.88 108 VAL A O 1
ATOM 863 N N . ILE A 1 109 ? -17.669 5.365 7.092 1.00 91.06 109 ILE A N 1
ATOM 864 C CA . ILE A 1 109 ? -16.556 6.255 6.749 1.00 91.06 109 ILE A CA 1
ATOM 865 C C . ILE A 1 109 ? -15.600 5.463 5.876 1.00 91.06 109 ILE A C 1
ATOM 867 O O . ILE A 1 109 ? -15.154 4.396 6.285 1.00 91.06 109 ILE A O 1
ATOM 871 N N . VAL A 1 110 ? -15.267 5.988 4.698 1.00 93.44 110 VAL A N 1
ATOM 872 C CA . VAL A 1 110 ? -14.308 5.376 3.774 1.00 93.44 110 VAL A CA 1
ATOM 873 C C . VAL A 1 110 ? -13.181 6.356 3.502 1.00 93.44 110 VAL A C 1
ATOM 875 O O . VAL A 1 110 ? -13.399 7.419 2.927 1.00 93.44 110 VAL A O 1
ATOM 878 N N . GLU A 1 111 ? -11.967 5.985 3.874 1.00 93.81 111 GLU A N 1
ATOM 879 C CA . GLU A 1 111 ? -10.735 6.659 3.487 1.00 93.81 111 GLU A CA 1
ATOM 880 C C . GLU A 1 111 ? -10.037 5.840 2.401 1.00 93.81 111 GLU A C 1
ATOM 882 O O . GLU A 1 111 ? -9.759 4.654 2.572 1.00 93.81 111 GLU A O 1
ATOM 887 N N . TYR A 1 112 ? -9.787 6.476 1.263 1.00 92.12 112 TYR A N 1
ATOM 888 C CA . TYR A 1 112 ? -9.124 5.899 0.104 1.00 92.12 112 TYR A CA 1
ATOM 889 C C . TYR A 1 112 ? -7.789 6.602 -0.108 1.00 92.12 112 TYR A C 1
ATOM 891 O O . TYR A 1 112 ? -7.767 7.791 -0.426 1.00 92.12 112 TYR A O 1
ATOM 899 N N . CYS A 1 113 ? -6.693 5.868 0.032 1.00 92.00 113 CYS A N 1
ATOM 900 C CA . CYS A 1 113 ? -5.341 6.329 -0.246 1.00 92.00 113 CYS A CA 1
ATOM 901 C C . CYS A 1 113 ? -4.771 5.619 -1.476 1.00 92.00 113 CYS A C 1
ATOM 903 O O . CYS A 1 113 ? -4.982 4.420 -1.667 1.00 92.00 113 CYS A O 1
ATOM 905 N N . SER A 1 114 ? -4.017 6.351 -2.292 1.00 91.50 114 SER A N 1
ATOM 906 C CA . SER A 1 114 ? -3.302 5.829 -3.462 1.00 91.50 114 SER A CA 1
ATOM 907 C C . SER A 1 114 ? -1.870 6.347 -3.502 1.00 91.50 114 SER A C 1
ATOM 909 O O . SER A 1 114 ? -1.653 7.498 -3.127 1.00 91.50 114 SER A O 1
ATOM 911 N N . CYS A 1 115 ? -0.918 5.526 -3.947 1.00 90.81 115 CYS A N 1
ATOM 912 C CA . CYS A 1 115 ? 0.499 5.884 -4.032 1.00 90.81 115 CYS A CA 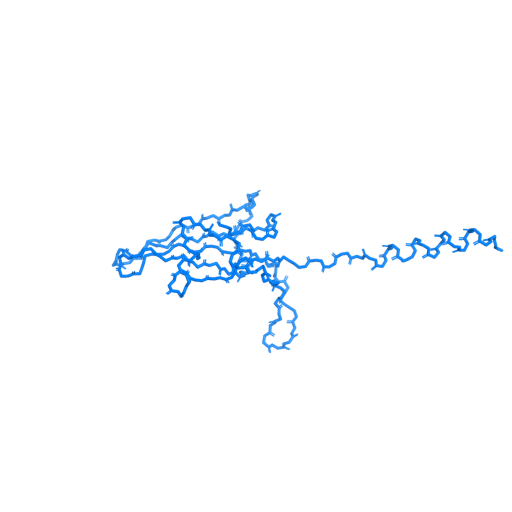1
ATOM 913 C C . CYS A 1 115 ? 1.219 5.217 -5.215 1.00 90.81 115 CYS A C 1
ATOM 915 O O . CYS A 1 115 ? 0.787 4.177 -5.729 1.00 90.81 115 CYS A O 1
ATOM 917 N N . THR A 1 116 ? 2.324 5.820 -5.657 1.00 89.62 116 THR A N 1
ATOM 918 C CA . THR A 1 116 ? 3.163 5.303 -6.761 1.00 89.62 116 THR A CA 1
ATOM 919 C C . THR A 1 116 ? 4.669 5.377 -6.490 1.00 89.62 116 THR A C 1
ATOM 921 O O . THR A 1 116 ? 5.456 5.106 -7.391 1.00 89.62 116 THR A O 1
ATOM 924 N N . SER A 1 117 ? 5.092 5.752 -5.279 1.00 87.19 117 SER A N 1
ATOM 925 C CA . SER A 1 117 ? 6.499 6.059 -4.966 1.00 87.19 117 S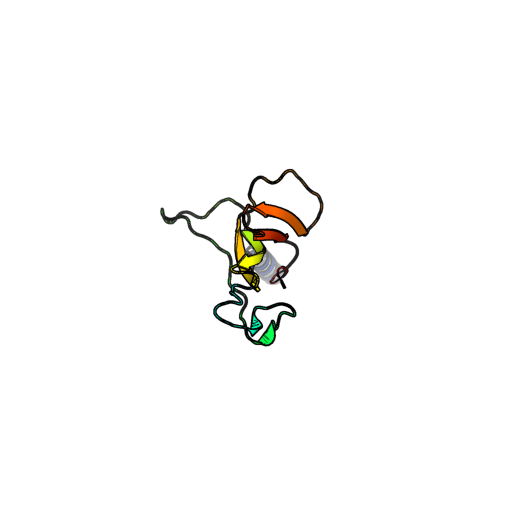ER A CA 1
ATOM 926 C C . SER A 1 117 ? 7.435 4.849 -4.934 1.00 87.19 117 SER A C 1
ATOM 928 O O . SER A 1 117 ? 8.610 4.978 -5.272 1.00 87.19 117 SER A O 1
ATOM 930 N N . ARG A 1 118 ? 6.947 3.678 -4.504 1.00 92.12 118 ARG A N 1
ATOM 931 C CA . ARG A 1 118 ? 7.727 2.434 -4.407 1.00 92.12 118 ARG A CA 1
ATOM 932 C C . ARG A 1 118 ? 6.833 1.199 -4.405 1.00 92.12 118 ARG A C 1
ATOM 934 O O . ARG A 1 118 ? 5.645 1.289 -4.095 1.00 92.12 118 ARG A O 1
ATOM 941 N N . ASP A 1 119 ? 7.437 0.038 -4.645 1.00 94.12 119 ASP A N 1
ATOM 942 C CA . ASP A 1 119 ? 6.782 -1.245 -4.398 1.00 94.12 119 ASP A CA 1
ATOM 943 C C . ASP A 1 119 ? 6.295 -1.326 -2.939 1.00 94.12 119 ASP A C 1
ATOM 945 O O . ASP A 1 119 ? 7.009 -0.971 -1.990 1.00 94.12 119 ASP A O 1
ATOM 949 N N . GLY A 1 120 ? 5.048 -1.763 -2.765 1.00 94.69 120 GLY A N 1
ATOM 950 C CA . GLY A 1 120 ? 4.416 -1.904 -1.456 1.00 94.69 120 GLY A CA 1
ATOM 951 C C . GLY A 1 120 ? 4.250 -0.592 -0.691 1.00 94.69 120 GLY A C 1
ATOM 952 O O . GLY A 1 120 ? 4.296 -0.624 0.535 1.00 94.69 120 GLY A O 1
ATOM 953 N N . CYS A 1 121 ? 4.098 0.552 -1.373 1.00 94.06 121 CYS A N 1
ATOM 954 C CA . CYS A 1 121 ? 3.854 1.853 -0.728 1.00 94.06 121 CYS A CA 1
ATOM 955 C C . CYS A 1 121 ? 2.485 1.961 -0.024 1.00 94.06 121 CYS A C 1
ATOM 957 O O . CYS A 1 121 ? 2.205 2.975 0.607 1.00 94.06 121 CYS A O 1
ATOM 959 N N . ASN A 1 122 ? 1.617 0.954 -0.174 1.00 94.62 122 ASN A N 1
ATOM 960 C CA . ASN A 1 122 ? 0.306 0.870 0.469 1.00 94.62 122 ASN A CA 1
ATOM 961 C C . ASN A 1 122 ? 0.329 0.055 1.771 1.00 94.62 122 ASN A C 1
ATOM 963 O O . ASN A 1 122 ? -0.635 -0.655 2.060 1.00 94.62 122 ASN A O 1
ATOM 967 N N . ASP A 1 123 ? 1.428 0.106 2.519 1.00 91.56 123 ASP A N 1
ATOM 968 C CA . ASP A 1 123 ? 1.546 -0.500 3.846 1.00 91.56 123 ASP A CA 1
ATOM 969 C C . ASP A 1 123 ? 0.571 0.108 4.875 1.00 91.56 123 ASP A C 1
ATOM 971 O O . ASP A 1 123 ? 0.161 1.286 4.792 1.00 91.56 123 ASP A O 1
#

Secondary structure (DSSP, 8-state):
--HHHHHHHHHHHHHHH-------EE--EETTT-GGGSSS--GGGS-PEE---B-TTSPBP-SPEEEEEEEEEETTEEEEEEEEEE---------SEEEEEEEETTTEEEEEEEE-SSTTTT-

InterPro domains:
  IPR031424 UPAR/Ly6 domain-containing protein Quiver-like [PF17064] (24-122)
  IPR050975 Sleep homeostasis regulator [PTHR33562] (4-122)

Sequence (123 aa):
MNLYNVTFLTLLVILSLVQNIMALKCWVCCSSADPECGDPFNNSTFQLMNCHRRRLDGTEDPRPATCTKIKQTVDGKWQYIRSCGVKEQFEERTEDTVCKTRNYPGDVIVEYCSCTSRDGCND

Foldseek 3Di:
DDPVVVVVVVVVVVVVVPPDPQAAWAWFDKCVVPVCLDPVHDPVVTDTHGLFDADPVRHTDPFHKKWKWKWKADPNDTMIGIDIDGPDPDPDDPDQKDWDWDADPPRIIMIMMIGDPHHHPRD

Radius of gyration: 20.49 Å; chains: 1; bounding box: 65×29×50 Å